Protein AF-A0A8S9RP74-F1 (afdb_monomer_lite)

pLDDT: mean 75.63, std 16.44, range [29.89, 92.12]

Foldseek 3Di:
DDDQDWDWQWDDDPVGDIDIDTLDRPPPFKDFPDWADDPQKIWTWIAGPVLRFTWIWIARSVVRDIDTQDDPDRHHPPKAKEWAFDPVPVGFIKIWIWHDDPVDIWIWIATPVVSDIDTDPDPPCPDPDDDDD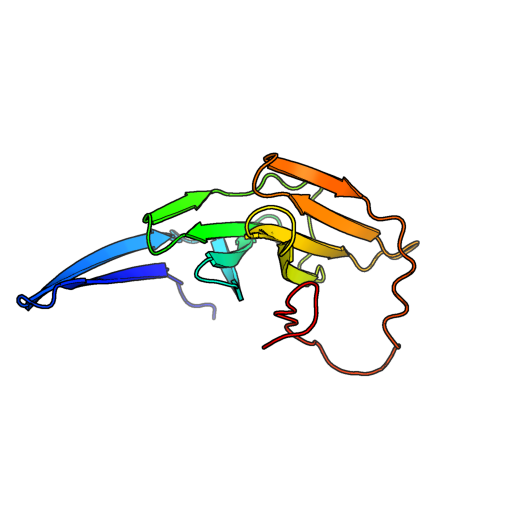NDNDHPVRDD

Radius of gyration: 16.48 Å; chains: 1; bounding box: 40×37×47 Å

Structure (mmCIF, N/CA/C/O backbone):
data_AF-A0A8S9RP74-F1
#
_entry.id   AF-A0A8S9RP74-F1
#
loop_
_atom_site.group_PDB
_atom_site.id
_atom_site.type_symbol
_atom_site.label_atom_id
_atom_site.label_alt_id
_atom_site.label_comp_id
_atom_site.label_asym_id
_atom_site.label_entity_id
_atom_site.label_seq_id
_atom_site.pdbx_PDB_ins_code
_atom_site.Cartn_x
_atom_site.Cartn_y
_atom_site.Cartn_z
_atom_site.occupancy
_atom_site.B_iso_or_equiv
_atom_site.auth_seq_id
_atom_site.auth_comp_id
_atom_site.auth_asym_id
_atom_site.auth_atom_id
_atom_site.pdbx_PDB_model_num
ATOM 1 N N . MET A 1 1 ? 9.982 23.566 5.790 1.00 33.78 1 MET A N 1
ATOM 2 C CA . MET A 1 1 ? 9.820 23.191 7.212 1.00 33.78 1 MET A CA 1
ATOM 3 C C . MET A 1 1 ? 8.719 22.142 7.237 1.00 33.78 1 MET A C 1
ATOM 5 O O . MET A 1 1 ? 7.590 22.492 6.938 1.00 33.78 1 MET A O 1
ATOM 9 N N . ILE A 1 2 ? 9.060 20.859 7.385 1.00 44.28 2 ILE A N 1
ATOM 10 C CA . ILE A 1 2 ? 8.119 19.747 7.148 1.00 44.28 2 ILE A CA 1
ATOM 11 C C . ILE A 1 2 ? 7.523 19.305 8.488 1.00 44.28 2 ILE A 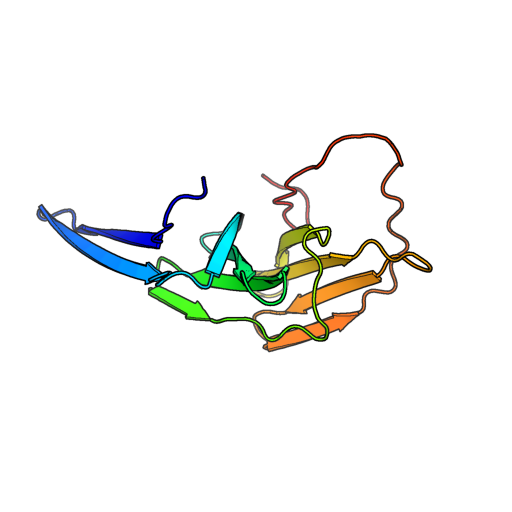C 1
ATOM 13 O O . ILE A 1 2 ? 8.255 19.099 9.459 1.00 44.28 2 ILE A O 1
ATOM 17 N N . SER A 1 3 ? 6.195 19.222 8.543 1.00 55.12 3 SER A N 1
ATOM 18 C CA . SER A 1 3 ? 5.408 18.874 9.727 1.00 55.12 3 SER A CA 1
ATOM 19 C C . SER A 1 3 ? 5.529 17.390 10.081 1.00 55.12 3 SER A C 1
ATOM 21 O O . SER A 1 3 ? 5.760 16.536 9.230 1.00 55.12 3 SER A O 1
ATOM 23 N N . LYS A 1 4 ? 5.376 17.065 11.367 1.00 62.28 4 LYS A N 1
ATOM 24 C CA . LYS A 1 4 ? 5.190 15.680 11.821 1.00 62.28 4 LYS A CA 1
ATOM 25 C C . LYS A 1 4 ? 3.785 15.227 11.414 1.00 62.28 4 LYS A C 1
ATOM 27 O O . LYS A 1 4 ? 2.829 15.934 11.724 1.00 62.28 4 LYS A O 1
ATOM 32 N N . THR A 1 5 ? 3.662 14.071 10.763 1.00 69.19 5 THR A N 1
ATOM 33 C CA . THR A 1 5 ? 2.369 13.537 10.302 1.00 69.19 5 THR A CA 1
ATOM 34 C C . THR A 1 5 ? 1.995 12.315 11.129 1.00 69.19 5 THR A C 1
ATOM 36 O O . THR A 1 5 ? 2.751 11.351 11.192 1.00 69.19 5 THR A O 1
ATOM 39 N N . LYS A 1 6 ? 0.827 12.329 11.766 1.00 76.75 6 LYS A N 1
ATOM 40 C CA . LYS A 1 6 ? 0.281 11.164 12.474 1.00 76.75 6 LYS A CA 1
ATOM 41 C C . LYS A 1 6 ? -1.015 10.743 11.800 1.00 76.75 6 LYS A C 1
ATOM 43 O O . LYS A 1 6 ? -1.831 11.602 11.470 1.00 76.75 6 LYS A O 1
ATOM 48 N N . LEU A 1 7 ? -1.192 9.439 11.591 1.00 78.12 7 LEU A N 1
ATOM 49 C CA . LEU A 1 7 ? -2.432 8.883 11.049 1.00 78.12 7 LEU A CA 1
ATOM 50 C C . LEU A 1 7 ? -3.217 8.225 12.176 1.00 78.12 7 LEU A C 1
ATOM 52 O O . LEU A 1 7 ? -2.727 7.291 12.811 1.00 78.12 7 LEU A O 1
ATOM 56 N N . PHE A 1 8 ? -4.445 8.686 12.388 1.00 83.38 8 PHE A N 1
ATOM 57 C CA . PHE A 1 8 ? -5.347 8.146 13.396 1.00 83.38 8 PHE A CA 1
ATOM 58 C C . PHE A 1 8 ? -6.592 7.546 12.748 1.00 83.38 8 PHE A C 1
ATOM 60 O O . PHE A 1 8 ? -7.098 8.040 11.743 1.00 83.38 8 PHE A O 1
ATOM 67 N N . SER A 1 9 ? -7.106 6.492 13.368 1.00 83.50 9 SER A N 1
ATOM 68 C CA . SER A 1 9 ? -8.424 5.933 13.108 1.00 83.50 9 SER A CA 1
ATOM 69 C C . SER A 1 9 ? -9.357 6.342 14.235 1.00 83.50 9 SER A C 1
ATOM 71 O O . SER A 1 9 ? -9.050 6.093 15.400 1.00 83.50 9 SER A O 1
ATOM 73 N N . LEU A 1 10 ? -10.482 6.960 13.881 1.00 85.62 10 LEU A N 1
ATOM 74 C CA . LEU A 1 10 ? -11.561 7.268 14.810 1.00 85.62 10 LEU A CA 1
ATOM 75 C C . LEU A 1 10 ? -12.720 6.312 14.541 1.00 85.62 10 LEU A C 1
ATOM 77 O O . LEU A 1 10 ? -13.173 6.188 13.401 1.00 85.62 10 LEU A O 1
ATOM 81 N N . ARG A 1 11 ? -13.199 5.642 15.588 1.00 83.19 11 ARG A N 1
ATOM 82 C CA . ARG A 1 11 ? -14.442 4.865 15.557 1.00 83.19 11 ARG A CA 1
ATOM 83 C C . ARG A 1 11 ? -15.423 5.462 16.543 1.00 83.19 11 ARG A C 1
ATOM 85 O O . ARG A 1 11 ? -15.046 5.724 17.681 1.00 83.19 11 ARG A O 1
ATOM 92 N N . PHE A 1 12 ? -16.656 5.634 16.093 1.00 82.50 12 PHE A N 1
ATOM 93 C CA . PHE A 1 12 ? -17.762 6.138 16.892 1.00 82.50 12 PHE A CA 1
ATOM 94 C C . PHE A 1 12 ? -18.719 4.987 17.168 1.00 82.50 12 PHE A C 1
ATOM 96 O O . PHE A 1 12 ? -19.168 4.329 16.226 1.00 82.50 12 PHE A O 1
ATOM 103 N N . ASP A 1 13 ? -19.020 4.753 18.438 1.00 81.19 13 ASP A N 1
ATOM 104 C CA . ASP A 1 13 ? -20.195 4.000 18.839 1.00 81.19 13 ASP A CA 1
ATOM 105 C C . ASP A 1 13 ? -21.367 4.979 19.004 1.00 81.19 13 ASP A C 1
ATOM 107 O O . ASP A 1 13 ? -21.210 6.095 19.504 1.00 81.19 13 ASP A O 1
ATOM 111 N N . VAL A 1 14 ? -22.557 4.574 18.561 1.00 77.19 14 VAL A N 1
ATOM 112 C CA . VAL A 1 14 ? -23.790 5.371 18.675 1.00 77.19 14 VAL A CA 1
ATOM 113 C C . VAL A 1 14 ? -24.172 5.572 20.149 1.00 77.19 14 VAL A C 1
ATOM 115 O O . VAL A 1 14 ? -24.996 6.426 20.459 1.00 77.19 14 VAL A O 1
ATOM 118 N N . HIS A 1 15 ? -23.575 4.809 21.070 1.00 79.94 15 HIS A N 1
ATOM 119 C CA . HIS A 1 15 ? -23.762 4.926 22.520 1.00 79.94 15 HIS A CA 1
ATOM 120 C C . HIS A 1 15 ? -22.690 5.804 23.206 1.00 79.94 15 HIS A C 1
ATOM 122 O O . HIS A 1 15 ? -22.381 5.603 24.374 1.00 79.94 15 HIS A O 1
ATOM 128 N N . GLU A 1 16 ? -22.164 6.802 22.480 1.00 64.12 16 GLU A N 1
ATOM 129 C CA . GLU A 1 16 ? -21.302 7.909 22.956 1.00 64.12 16 GLU A CA 1
ATOM 130 C C . GLU A 1 16 ? -19.847 7.572 23.325 1.00 64.12 16 GLU A C 1
ATOM 132 O O . GLU A 1 16 ? -19.103 8.449 23.768 1.00 64.12 16 GLU A O 1
ATOM 137 N N . GLU A 1 17 ? -19.371 6.359 23.051 1.00 81.00 17 GLU A N 1
ATOM 138 C CA . GLU A 1 17 ? -17.944 6.050 23.163 1.00 81.00 17 GLU A CA 1
ATOM 139 C C . GLU A 1 17 ? -17.251 6.198 21.804 1.00 81.00 17 GLU A C 1
ATOM 141 O O . GLU A 1 17 ? -17.628 5.575 20.809 1.00 81.00 17 GLU A O 1
ATOM 146 N N . PHE A 1 18 ? -16.206 7.027 21.745 1.00 79.81 18 PHE A N 1
ATOM 147 C CA . PHE A 1 18 ? -15.306 7.064 20.598 1.00 79.81 18 PHE A CA 1
ATOM 148 C C . PHE A 1 18 ? -13.955 6.464 20.972 1.00 79.81 18 PHE A C 1
ATOM 150 O O . PHE A 1 18 ? -13.408 6.717 22.045 1.00 79.81 18 PHE A O 1
ATOM 157 N N . THR A 1 19 ? -13.391 5.678 20.061 1.00 84.31 19 THR A N 1
ATOM 158 C CA . THR A 1 19 ? -12.037 5.139 20.208 1.00 84.31 19 THR A CA 1
ATOM 159 C C . THR A 1 19 ? -11.130 5.760 19.161 1.00 84.31 19 THR A C 1
ATOM 161 O O . THR A 1 19 ? -11.474 5.848 17.980 1.00 84.31 19 THR A O 1
ATOM 164 N N . VAL A 1 20 ? -9.959 6.210 19.609 1.00 86.25 20 VAL A N 1
ATOM 165 C CA . VAL A 1 20 ? -8.899 6.730 18.745 1.00 86.25 20 VAL A CA 1
ATOM 166 C C . VAL A 1 20 ? -7.759 5.727 18.758 1.00 86.25 20 VAL A C 1
ATOM 168 O O . VAL A 1 20 ? -7.214 5.412 19.814 1.00 86.25 20 VAL A O 1
ATOM 171 N N . LYS A 1 21 ? -7.390 5.224 17.582 1.00 85.12 21 LYS A N 1
ATOM 172 C CA . LYS A 1 21 ? -6.242 4.333 17.407 1.00 85.12 21 LYS A CA 1
ATOM 173 C C . LYS A 1 21 ? -5.222 5.003 16.505 1.00 85.12 21 LYS A C 1
ATOM 175 O O . LYS A 1 21 ? -5.539 5.359 15.373 1.00 85.12 21 LYS A O 1
ATOM 180 N N . GLU A 1 22 ? -3.995 5.145 16.982 1.00 85.06 22 GLU A N 1
ATOM 181 C CA . GLU A 1 22 ? -2.880 5.552 16.131 1.00 85.06 22 GLU A CA 1
ATOM 182 C C . GLU A 1 22 ? -2.519 4.405 15.176 1.00 85.06 22 GLU A C 1
ATOM 184 O O . GLU A 1 22 ? -2.309 3.266 15.594 1.00 85.06 22 GLU A O 1
ATOM 189 N N . ILE A 1 23 ? -2.533 4.698 13.876 1.00 82.31 23 ILE A N 1
ATOM 190 C CA . ILE A 1 23 ? -2.277 3.739 12.793 1.00 82.31 23 ILE A CA 1
ATOM 191 C C . ILE A 1 23 ? -0.835 3.843 12.313 1.00 82.31 23 ILE A C 1
ATOM 193 O O . ILE A 1 23 ? -0.211 2.831 11.999 1.00 82.31 23 ILE A O 1
ATOM 197 N N . LEU A 1 24 ? -0.312 5.065 12.271 1.00 76.12 24 LEU A N 1
ATOM 198 C CA . LEU A 1 24 ? 1.064 5.342 11.903 1.00 76.12 24 LEU A CA 1
ATOM 199 C C . LEU A 1 24 ? 1.616 6.413 12.837 1.00 76.12 24 LEU A C 1
ATOM 201 O O . LEU A 1 24 ? 1.224 7.579 12.734 1.00 76.12 24 LEU A O 1
ATOM 205 N N . ASP A 1 25 ? 2.546 6.008 13.700 1.00 67.12 25 ASP A N 1
ATOM 206 C CA . ASP A 1 25 ? 3.362 6.943 14.466 1.00 67.12 25 ASP A CA 1
ATOM 207 C C . ASP A 1 25 ? 4.653 7.204 13.697 1.00 67.12 25 ASP A C 1
ATOM 209 O O . ASP A 1 25 ? 5.625 6.443 13.768 1.00 67.12 25 ASP A O 1
ATOM 213 N N . SER A 1 26 ? 4.652 8.263 12.888 1.00 60.03 26 SER A N 1
ATOM 214 C CA . SER A 1 26 ? 5.877 8.695 12.235 1.00 60.03 26 SER A CA 1
ATOM 215 C C . SER A 1 26 ? 6.745 9.439 13.253 1.00 60.03 26 SER A C 1
ATOM 217 O O . SER A 1 26 ? 6.801 10.669 13.312 1.00 60.03 26 SER A O 1
ATOM 219 N N . PHE A 1 27 ? 7.507 8.691 14.053 1.00 52.22 27 PHE A N 1
ATOM 220 C CA . PHE A 1 27 ? 8.650 9.227 14.803 1.00 52.22 27 PHE A CA 1
ATOM 221 C C . PHE A 1 27 ? 9.798 9.624 13.846 1.00 52.22 27 PHE A C 1
ATOM 223 O O . PHE A 1 27 ? 10.952 9.253 14.027 1.00 52.22 27 PHE A O 1
ATOM 230 N N . ASN A 1 28 ? 9.477 10.440 12.836 1.00 57.00 28 ASN A N 1
ATOM 231 C CA . ASN A 1 28 ? 10.354 11.120 11.886 1.00 57.00 28 ASN A CA 1
ATOM 232 C C . ASN A 1 28 ? 10.870 10.343 10.665 1.00 57.00 28 ASN A C 1
ATOM 234 O O . ASN A 1 28 ? 11.699 10.917 9.966 1.00 57.00 28 ASN A O 1
ATOM 238 N N . GLN A 1 29 ? 10.418 9.125 10.356 1.00 72.75 29 GLN A N 1
ATOM 239 C CA . GLN A 1 29 ? 10.978 8.378 9.209 1.00 72.75 29 GLN A CA 1
ATOM 240 C C . GLN A 1 29 ? 10.049 8.212 8.006 1.00 72.75 29 GLN A C 1
ATOM 242 O O . GLN A 1 29 ? 10.552 8.028 6.904 1.00 72.75 29 GLN A O 1
ATOM 247 N N . VAL A 1 30 ? 8.730 8.322 8.183 1.00 78.56 30 VAL A N 1
ATOM 248 C CA . VAL A 1 30 ? 7.749 8.020 7.131 1.00 78.56 30 VAL A CA 1
ATOM 249 C C . VAL A 1 30 ? 6.764 9.176 6.977 1.00 78.56 30 VAL A C 1
ATOM 251 O O . VAL A 1 30 ? 6.192 9.639 7.960 1.00 78.56 30 VAL A O 1
ATOM 254 N N . GLU A 1 31 ? 6.566 9.650 5.754 1.00 82.19 31 GLU A N 1
ATOM 255 C CA . GLU A 1 31 ? 5.592 10.685 5.394 1.00 82.19 31 GLU A CA 1
ATOM 256 C C . GLU A 1 31 ? 4.505 10.079 4.504 1.00 82.19 31 GLU A C 1
ATOM 258 O O . GLU A 1 31 ? 4.812 9.244 3.664 1.00 82.19 31 GLU A O 1
ATOM 263 N N . ILE A 1 32 ? 3.241 10.474 4.667 1.00 84.25 32 ILE A N 1
ATOM 264 C CA . ILE A 1 32 ? 2.166 10.043 3.762 1.00 84.25 32 ILE A CA 1
ATOM 265 C C . ILE A 1 32 ? 2.149 11.001 2.572 1.00 84.25 32 ILE A C 1
ATOM 267 O O . ILE A 1 32 ? 1.882 12.185 2.760 1.00 84.25 32 ILE A O 1
ATOM 271 N N . SER A 1 33 ? 2.435 10.493 1.374 1.00 84.06 33 SER A N 1
ATOM 272 C CA . SER A 1 33 ? 2.404 11.279 0.138 1.00 84.06 33 SER A CA 1
ATOM 273 C C . SER A 1 33 ? 1.025 11.279 -0.512 1.00 84.06 33 SER A C 1
ATOM 275 O O . SER A 1 33 ? 0.620 12.286 -1.081 1.00 84.06 33 SER A O 1
ATOM 277 N N . GLU A 1 34 ? 0.299 10.162 -0.427 1.00 85.44 34 GLU A N 1
ATOM 278 C CA . GLU A 1 34 ? -0.998 9.998 -1.082 1.00 85.44 34 GLU A CA 1
ATOM 279 C C . GLU A 1 34 ? -1.895 9.027 -0.305 1.00 85.44 34 GLU A C 1
ATOM 281 O O . GLU A 1 34 ? -1.417 8.084 0.331 1.00 85.44 34 GLU A O 1
ATOM 286 N N . VAL A 1 35 ? -3.211 9.249 -0.361 1.00 87.88 35 VAL A N 1
ATOM 287 C CA . VAL A 1 35 ? -4.217 8.314 0.154 1.00 87.88 35 VAL A CA 1
ATOM 288 C C . VAL A 1 35 ? -5.265 8.069 -0.924 1.00 87.88 35 VAL A C 1
ATOM 290 O O . VAL A 1 35 ? -5.987 8.983 -1.313 1.00 87.88 35 VAL A O 1
ATOM 293 N N . LEU A 1 36 ? -5.368 6.821 -1.375 1.00 89.12 36 LEU A N 1
ATOM 294 C CA . LEU A 1 36 ? -6.346 6.371 -2.365 1.00 89.12 36 LEU A CA 1
ATOM 295 C C . LEU A 1 36 ? -7.430 5.538 -1.680 1.00 89.12 36 LEU A C 1
ATOM 297 O O . LEU A 1 36 ? -7.142 4.778 -0.756 1.00 89.12 36 LEU A O 1
ATOM 301 N N . VAL A 1 37 ? -8.678 5.663 -2.128 1.00 89.31 37 VAL A N 1
ATOM 302 C CA . VAL A 1 37 ? -9.833 4.984 -1.519 1.00 89.31 37 VAL A CA 1
ATOM 303 C C . VAL A 1 37 ? -10.563 4.159 -2.568 1.00 89.31 37 VAL A C 1
ATOM 305 O O . VAL A 1 37 ? -10.826 4.644 -3.665 1.00 89.31 37 VAL A O 1
ATOM 308 N N . CYS A 1 38 ? -10.917 2.919 -2.233 1.00 89.06 38 CYS A N 1
ATOM 309 C CA . CYS A 1 38 ? -11.745 2.071 -3.084 1.00 89.06 38 CYS A CA 1
ATOM 310 C C . CYS A 1 38 ? -12.525 1.059 -2.236 1.00 89.06 38 CYS A C 1
ATOM 312 O O . CYS A 1 38 ? -11.918 0.320 -1.471 1.00 89.06 38 CYS A O 1
ATOM 314 N N . ASP A 1 39 ? -13.857 1.036 -2.358 1.00 87.06 39 ASP A N 1
ATOM 315 C CA . ASP A 1 39 ? -14.765 0.064 -1.708 1.00 87.06 39 ASP A CA 1
ATOM 316 C C . ASP A 1 39 ? -14.481 -0.196 -0.210 1.00 87.06 39 ASP A C 1
ATOM 318 O O . ASP A 1 39 ? -14.515 -1.324 0.276 1.00 87.06 39 ASP A O 1
ATOM 322 N N . GLY A 1 40 ? -14.171 0.867 0.539 1.00 86.31 40 GLY A N 1
ATOM 323 C CA . GLY A 1 40 ? -13.880 0.789 1.975 1.00 86.31 40 GLY A CA 1
ATOM 324 C C . GLY A 1 40 ? -12.450 0.367 2.329 1.00 86.31 40 GLY A C 1
ATOM 325 O O . GLY A 1 40 ? -12.113 0.351 3.512 1.00 86.31 40 GLY A O 1
ATOM 326 N N . LEU A 1 41 ? -11.597 0.079 1.344 1.00 89.62 41 LEU A N 1
ATOM 327 C CA . LEU A 1 41 ? -10.155 -0.072 1.514 1.00 89.62 41 LEU A CA 1
ATOM 328 C C . LEU A 1 41 ? -9.447 1.261 1.233 1.00 89.62 41 LEU A C 1
ATOM 330 O O . LEU A 1 41 ? -9.744 1.953 0.258 1.00 89.62 41 LEU A O 1
ATOM 334 N N . LEU A 1 42 ? -8.490 1.605 2.087 1.00 91.75 42 LEU A N 1
ATOM 335 C CA . LEU A 1 42 ? -7.581 2.731 1.913 1.00 91.75 42 LEU A CA 1
ATOM 336 C C . LEU A 1 42 ? -6.224 2.204 1.445 1.00 91.75 42 LEU A C 1
ATOM 338 O O . LEU A 1 42 ? -5.773 1.154 1.894 1.00 91.75 42 LEU A O 1
ATOM 342 N N . LEU A 1 43 ? -5.547 2.938 0.577 1.00 92.12 43 LEU A N 1
ATOM 343 C CA . LEU A 1 43 ? -4.147 2.728 0.242 1.00 92.12 43 LEU A CA 1
ATOM 344 C C . LEU A 1 43 ? -3.387 3.995 0.607 1.00 92.12 43 LEU A C 1
ATOM 346 O O . LEU A 1 43 ? -3.549 5.024 -0.041 1.00 92.12 43 LEU A O 1
ATOM 350 N N . CYS A 1 44 ? -2.564 3.913 1.646 1.00 90.81 44 CYS A N 1
ATOM 351 C CA . CYS A 1 44 ? -1.644 4.981 2.004 1.00 90.81 44 CYS A CA 1
ATOM 352 C C . CYS A 1 44 ? -0.329 4.758 1.258 1.00 90.81 44 CYS A C 1
ATOM 354 O O . CYS A 1 44 ? 0.359 3.768 1.504 1.00 90.81 44 CYS A O 1
ATOM 356 N N . VAL A 1 45 ? 0.035 5.672 0.367 1.00 88.69 45 VAL A N 1
ATOM 357 C CA . VAL A 1 45 ? 1.379 5.726 -0.206 1.00 88.69 45 VAL A CA 1
ATOM 358 C C . VAL A 1 45 ? 2.226 6.550 0.740 1.00 88.69 45 VAL A C 1
ATOM 360 O O . VAL A 1 45 ? 1.880 7.684 1.084 1.00 88.69 45 VAL A O 1
ATOM 363 N N . THR A 1 46 ? 3.315 5.958 1.204 1.00 86.88 46 THR A N 1
ATOM 364 C CA . THR A 1 46 ? 4.225 6.639 2.115 1.00 86.88 46 THR A CA 1
ATOM 365 C C . THR A 1 46 ? 5.613 6.735 1.535 1.00 86.88 46 THR A C 1
ATOM 367 O O . THR A 1 46 ? 5.988 5.913 0.711 1.00 86.88 46 THR A O 1
ATOM 370 N N . VAL A 1 47 ? 6.377 7.723 1.975 1.00 83.81 47 VAL A N 1
ATOM 371 C CA . VAL A 1 47 ? 7.749 7.951 1.551 1.00 83.81 47 VAL A CA 1
ATOM 372 C C . VAL A 1 47 ? 8.652 7.922 2.769 1.00 83.81 47 VAL A C 1
ATOM 374 O O . VAL A 1 47 ? 8.397 8.619 3.757 1.00 83.81 47 VAL A O 1
ATOM 377 N N . THR A 1 48 ? 9.716 7.127 2.699 1.00 78.88 48 THR A N 1
ATOM 378 C CA . THR A 1 48 ? 10.749 7.126 3.735 1.00 78.88 48 THR A CA 1
ATOM 379 C C . THR A 1 48 ? 11.701 8.310 3.540 1.00 78.88 48 THR A C 1
ATOM 381 O O . THR A 1 48 ? 12.030 8.700 2.417 1.00 78.88 48 THR A O 1
ATOM 384 N N . ARG A 1 49 ? 12.113 8.957 4.638 1.00 71.31 49 ARG A N 1
ATOM 385 C CA . ARG A 1 49 ? 12.935 10.185 4.581 1.00 71.31 49 ARG A CA 1
ATOM 386 C C . ARG A 1 49 ? 14.386 9.947 4.163 1.00 71.31 49 ARG A C 1
ATOM 388 O O . ARG A 1 49 ? 15.041 10.878 3.711 1.00 71.31 49 ARG A O 1
ATOM 395 N N . ASP A 1 50 ? 14.885 8.742 4.386 1.00 71.88 50 ASP A N 1
ATOM 396 C CA . ASP A 1 50 ? 16.263 8.317 4.154 1.00 71.88 50 ASP A CA 1
ATOM 397 C C . ASP A 1 50 ? 16.482 7.811 2.726 1.00 71.88 50 ASP A C 1
ATOM 399 O O . ASP A 1 50 ? 17.437 8.218 2.068 1.00 71.88 50 ASP A O 1
ATOM 403 N N . GLU A 1 51 ? 15.582 6.964 2.234 1.00 70.44 51 GLU A N 1
ATOM 404 C CA . GLU A 1 51 ? 15.716 6.323 0.921 1.00 70.44 51 GLU A CA 1
ATOM 405 C C . GLU A 1 51 ? 14.962 7.074 -0.184 1.00 70.44 51 GLU A C 1
ATOM 407 O O . GLU A 1 51 ? 15.138 6.763 -1.359 1.00 70.44 51 GLU A O 1
ATOM 412 N N . TYR A 1 52 ? 14.105 8.041 0.180 1.00 73.88 52 TYR A N 1
ATOM 413 C CA . TYR A 1 52 ? 13.148 8.688 -0.728 1.00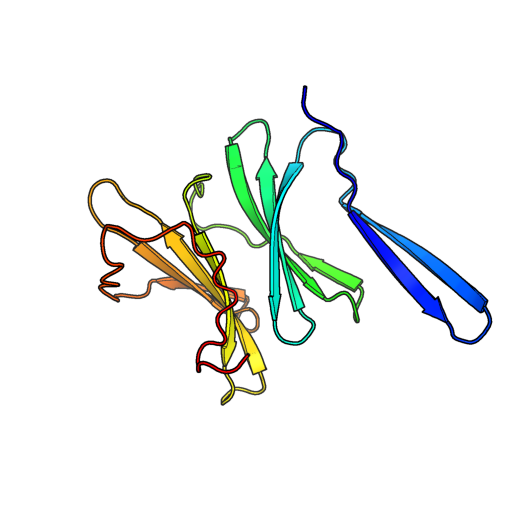 73.88 52 TYR A CA 1
ATOM 414 C C . TYR A 1 52 ? 12.282 7.677 -1.500 1.00 73.88 52 TYR A C 1
ATOM 416 O O . TYR A 1 52 ? 11.737 8.011 -2.551 1.00 73.88 52 TYR A O 1
ATOM 424 N N . SER A 1 53 ? 12.126 6.464 -0.961 1.00 81.12 53 SER A N 1
ATOM 425 C CA . SER A 1 53 ? 11.422 5.363 -1.605 1.00 81.12 53 SER A CA 1
ATOM 426 C C . SER A 1 53 ? 9.955 5.343 -1.187 1.00 81.12 53 SER A C 1
ATOM 428 O O . SER A 1 53 ? 9.615 5.568 -0.018 1.00 81.12 53 SER A O 1
ATOM 430 N N . GLN A 1 54 ? 9.070 5.093 -2.151 1.00 85.75 54 GLN A N 1
ATOM 431 C CA . GLN A 1 54 ? 7.650 4.919 -1.883 1.00 85.75 54 GLN A CA 1
ATOM 432 C C . GLN A 1 54 ? 7.359 3.506 -1.367 1.00 85.75 54 GLN A C 1
ATOM 434 O O . GLN A 1 54 ? 7.833 2.506 -1.908 1.00 85.75 54 GLN A O 1
ATOM 439 N N . ARG A 1 55 ? 6.528 3.418 -0.327 1.00 87.44 55 ARG A N 1
ATOM 440 C CA . ARG A 1 55 ? 6.027 2.169 0.250 1.00 87.44 55 ARG A CA 1
ATOM 441 C C . ARG A 1 55 ? 4.501 2.232 0.349 1.00 87.44 55 ARG A C 1
ATOM 443 O O . ARG A 1 55 ? 3.986 3.014 1.157 1.00 87.44 55 ARG A O 1
ATOM 450 N N . PRO A 1 56 ? 3.773 1.441 -0.459 1.00 90.38 56 PRO A N 1
ATOM 451 C CA . PRO A 1 56 ? 2.323 1.350 -0.373 1.00 90.38 56 PRO A CA 1
ATOM 452 C C . PRO A 1 56 ? 1.879 0.526 0.847 1.00 90.38 56 PRO A C 1
ATOM 454 O O . PRO A 1 56 ? 2.390 -0.566 1.112 1.00 90.38 56 PRO A O 1
ATOM 457 N N . MET A 1 57 ? 0.882 1.038 1.568 1.00 91.44 57 MET A N 1
ATOM 458 C CA . MET A 1 57 ? 0.261 0.406 2.732 1.00 91.44 57 MET A CA 1
ATOM 459 C C . MET A 1 57 ? -1.259 0.344 2.570 1.00 91.44 57 MET A C 1
ATOM 461 O O . MET A 1 57 ? -1.954 1.328 2.844 1.00 91.44 57 MET A O 1
ATOM 465 N N . PRO A 1 58 ? -1.811 -0.806 2.157 1.00 91.69 58 PRO A N 1
ATOM 466 C CA . PRO A 1 58 ? -3.235 -1.049 2.266 1.00 91.69 58 PRO A CA 1
ATOM 467 C C . PRO A 1 58 ? -3.671 -1.014 3.728 1.00 91.69 58 PRO A C 1
ATOM 469 O O . PRO A 1 58 ? -3.055 -1.629 4.606 1.00 91.69 58 PRO A O 1
ATOM 472 N N . TRP A 1 59 ? -4.775 -0.328 3.967 1.00 90.94 59 TRP A N 1
ATOM 473 C CA . TRP A 1 59 ? -5.416 -0.195 5.255 1.00 90.94 59 TRP A CA 1
ATOM 474 C C . TRP A 1 59 ? -6.911 -0.474 5.125 1.00 90.94 59 TRP A C 1
ATOM 476 O O . TRP A 1 59 ? -7.641 0.225 4.428 1.00 90.94 59 TRP A O 1
ATOM 486 N N . ASN A 1 60 ? -7.379 -1.497 5.836 1.00 90.19 60 ASN A N 1
ATOM 487 C CA . ASN A 1 60 ? -8.794 -1.748 6.056 1.00 90.19 60 ASN A CA 1
ATOM 488 C C . ASN A 1 60 ? -9.224 -1.081 7.381 1.00 90.19 60 ASN A C 1
ATOM 490 O O . ASN A 1 60 ? -8.951 -1.639 8.451 1.00 90.19 60 ASN A O 1
ATOM 494 N N . PRO A 1 61 ? -9.891 0.089 7.356 1.00 85.12 61 PRO A N 1
ATOM 495 C CA . PRO A 1 61 ? -10.332 0.784 8.566 1.00 85.12 61 PRO A CA 1
ATOM 496 C C . PRO A 1 61 ? -11.413 0.011 9.336 1.00 85.12 61 PRO A C 1
ATOM 498 O O . PRO A 1 61 ? -11.441 0.060 10.571 1.00 85.12 61 PRO A O 1
ATOM 501 N N . TYR A 1 62 ? -12.253 -0.761 8.638 1.00 83.69 62 TYR A N 1
ATOM 502 C CA . TYR A 1 62 ? -13.323 -1.557 9.246 1.00 83.69 62 TYR A CA 1
ATOM 503 C C . TYR A 1 62 ? -12.772 -2.702 10.104 1.00 83.69 62 TYR A C 1
ATOM 505 O O . TYR A 1 62 ? -13.193 -2.895 11.244 1.00 83.69 62 TYR A O 1
ATOM 513 N N . LEU A 1 63 ? -11.755 -3.408 9.611 1.00 85.94 63 LEU A N 1
ATOM 514 C CA . LEU A 1 63 ? -11.074 -4.465 10.370 1.00 85.94 63 LEU A CA 1
ATOM 515 C C . LEU A 1 63 ? -9.885 -3.946 11.192 1.00 85.94 63 LEU A C 1
ATOM 517 O O . LEU A 1 63 ? -9.336 -4.675 12.012 1.00 85.94 63 LEU A O 1
ATOM 521 N N . GLY A 1 64 ? -9.479 -2.689 10.994 1.00 83.88 64 GLY A N 1
ATOM 522 C CA . GLY A 1 64 ? -8.300 -2.106 11.636 1.00 83.88 64 GLY A CA 1
ATOM 523 C C . GLY A 1 64 ? -6.984 -2.765 11.204 1.00 83.88 64 GLY A C 1
ATOM 524 O O . GLY A 1 64 ? -6.016 -2.721 11.964 1.00 83.88 64 GLY A O 1
ATOM 525 N N . GLN A 1 65 ? -6.967 -3.395 10.025 1.00 87.50 65 GLN A N 1
ATOM 526 C CA . GLN A 1 65 ? -5.833 -4.144 9.485 1.00 87.50 65 GLN A CA 1
ATOM 527 C C . GLN A 1 65 ? -5.004 -3.260 8.559 1.00 87.50 65 GLN A C 1
ATOM 529 O O . GLN A 1 65 ? -5.527 -2.735 7.578 1.00 87.50 65 GLN A O 1
ATOM 534 N N . THR A 1 66 ? -3.713 -3.141 8.837 1.00 89.12 66 THR A N 1
ATOM 535 C CA . THR A 1 66 ? -2.730 -2.490 7.966 1.00 89.12 66 THR A CA 1
ATOM 536 C C . THR A 1 66 ? -1.614 -3.462 7.635 1.00 89.12 66 THR A C 1
ATOM 538 O O . THR A 1 66 ? -1.233 -4.285 8.469 1.00 89.12 66 THR A O 1
ATOM 541 N N . ARG A 1 67 ? -1.073 -3.376 6.418 1.00 88.38 67 ARG A N 1
ATOM 542 C CA . ARG A 1 67 ? 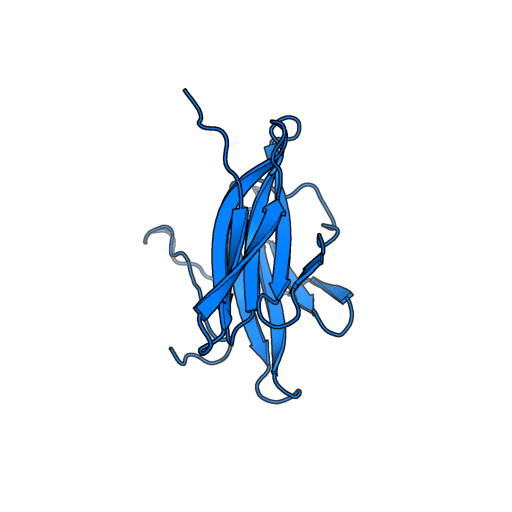0.161 -4.084 6.062 1.00 88.38 67 ARG A CA 1
ATOM 543 C C . ARG A 1 67 ? 0.984 -3.271 5.082 1.00 88.38 67 ARG A C 1
ATOM 545 O O . ARG A 1 67 ? 0.424 -2.670 4.176 1.00 88.38 67 ARG A O 1
ATOM 552 N N . TRP A 1 68 ? 2.299 -3.292 5.233 1.00 87.81 68 TRP A N 1
ATOM 553 C CA . TRP A 1 68 ? 3.203 -2.789 4.205 1.00 87.81 68 TRP A CA 1
ATOM 554 C C . TRP A 1 68 ? 3.315 -3.823 3.095 1.00 87.81 68 TRP A C 1
ATOM 556 O O . TRP A 1 68 ? 3.520 -5.004 3.377 1.00 87.81 68 TRP A O 1
ATOM 566 N N . ILE A 1 69 ? 3.179 -3.393 1.844 1.00 87.88 69 ILE A N 1
ATOM 567 C CA . ILE A 1 69 ? 3.468 -4.267 0.711 1.00 87.88 69 ILE A CA 1
ATOM 568 C C . ILE A 1 69 ? 4.966 -4.212 0.449 1.00 87.88 69 ILE A C 1
ATOM 570 O O . ILE A 1 69 ? 5.544 -3.133 0.313 1.00 87.88 69 ILE A O 1
ATOM 574 N N . GLN A 1 70 ? 5.589 -5.382 0.344 1.00 80.69 70 GLN A N 1
ATOM 575 C CA . GLN A 1 70 ? 6.960 -5.460 -0.126 1.00 80.69 70 GLN A CA 1
ATOM 576 C C . GLN A 1 70 ? 7.001 -5.111 -1.615 1.00 80.69 70 GLN A C 1
ATOM 578 O O . GLN A 1 70 ? 6.355 -5.748 -2.450 1.00 80.69 70 GLN A O 1
ATOM 583 N N . THR A 1 71 ? 7.756 -4.071 -1.930 1.00 76.88 71 THR A N 1
ATOM 584 C CA . THR A 1 71 ? 7.995 -3.604 -3.289 1.00 76.88 71 THR A CA 1
ATOM 585 C C . THR A 1 71 ? 9.053 -4.489 -3.952 1.00 76.88 71 THR A C 1
ATOM 587 O O . THR A 1 71 ? 9.948 -5.013 -3.284 1.00 76.88 71 THR A O 1
ATOM 590 N N . ARG A 1 72 ? 8.959 -4.710 -5.270 1.00 75.19 72 ARG A N 1
ATOM 591 C CA . ARG A 1 72 ? 9.961 -5.516 -6.002 1.00 75.19 72 ARG A CA 1
ATOM 592 C C . ARG A 1 72 ? 11.269 -4.770 -6.242 1.00 75.19 72 ARG A C 1
ATOM 594 O O . ARG A 1 72 ? 12.314 -5.392 -6.414 1.00 75.19 72 ARG A O 1
ATOM 601 N N . ARG A 1 73 ? 11.198 -3.443 -6.249 1.00 74.62 73 ARG A N 1
ATOM 602 C CA . ARG A 1 73 ? 12.326 -2.522 -6.364 1.00 74.62 73 ARG A CA 1
ATOM 603 C C . ARG A 1 73 ? 12.122 -1.332 -5.430 1.00 74.62 73 ARG A C 1
ATOM 605 O O . ARG A 1 73 ? 11.078 -1.212 -4.788 1.00 74.62 73 ARG A O 1
ATOM 612 N N . SER A 1 74 ? 13.113 -0.449 -5.376 1.00 72.88 74 SER A N 1
ATOM 613 C CA . SER A 1 74 ? 12.908 0.887 -4.822 1.00 72.88 74 SER A CA 1
ATOM 614 C C . SER A 1 74 ? 12.005 1.663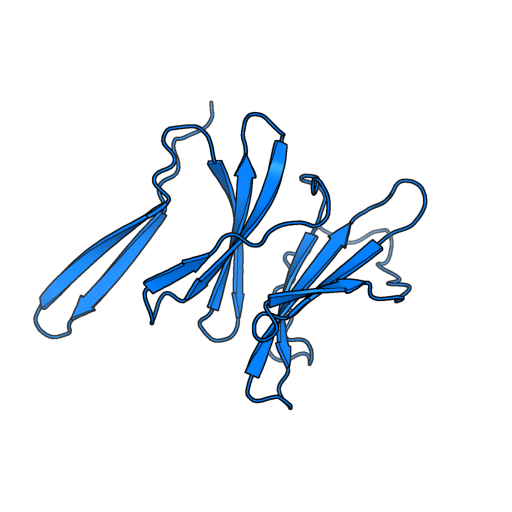 -5.778 1.00 72.88 74 SER A C 1
ATOM 616 O O . SER A 1 74 ? 12.411 1.912 -6.912 1.00 72.88 74 SER A O 1
ATOM 618 N N . TYR A 1 75 ? 10.785 1.972 -5.345 1.00 73.75 75 TYR A N 1
ATOM 619 C CA . TYR A 1 75 ? 9.853 2.805 -6.103 1.00 73.75 75 TYR A CA 1
ATOM 620 C C . TYR A 1 75 ? 10.160 4.282 -5.851 1.00 73.75 75 TYR A C 1
ATOM 622 O O . TYR A 1 75 ? 10.406 4.675 -4.705 1.00 73.75 75 TYR A O 1
ATOM 630 N N . ASP A 1 76 ? 10.215 5.066 -6.925 1.00 73.50 76 ASP A N 1
ATOM 631 C CA . ASP A 1 76 ? 10.535 6.497 -6.892 1.00 73.50 76 ASP A CA 1
ATOM 632 C C . ASP A 1 76 ? 9.292 7.295 -6.474 1.00 73.50 76 ASP A C 1
ATOM 634 O O . ASP A 1 76 ? 8.164 6.838 -6.610 1.00 73.50 76 ASP A O 1
ATOM 638 N N . ARG A 1 77 ? 9.470 8.523 -5.991 1.00 72.31 77 ARG A N 1
ATOM 639 C CA . ARG A 1 77 ? 8.372 9.469 -5.754 1.00 72.31 77 ARG A CA 1
ATOM 640 C C . ARG A 1 77 ? 7.546 9.776 -7.004 1.00 72.31 77 ARG A C 1
ATOM 642 O O . ARG A 1 77 ? 6.420 10.242 -6.848 1.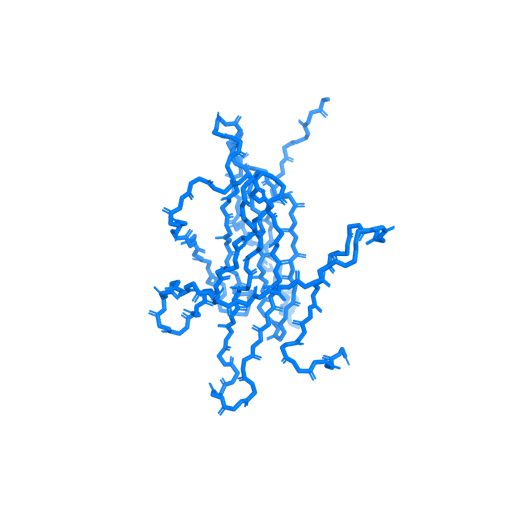00 72.31 77 ARG A O 1
ATOM 649 N N . SER A 1 78 ? 8.105 9.589 -8.199 1.00 74.88 78 SER A N 1
ATOM 650 C CA . SER A 1 78 ? 7.386 9.749 -9.467 1.00 74.88 78 SER A CA 1
ATOM 651 C C . SER A 1 78 ? 6.477 8.569 -9.815 1.00 74.88 78 SER A C 1
ATOM 653 O O . SER A 1 78 ? 5.687 8.698 -10.752 1.00 74.88 78 SER A O 1
ATOM 655 N N . ASP A 1 79 ? 6.564 7.448 -9.093 1.00 81.69 79 ASP A N 1
ATOM 656 C CA . ASP A 1 79 ? 5.695 6.303 -9.337 1.00 81.69 79 ASP A CA 1
ATOM 657 C C . ASP A 1 79 ? 4.259 6.635 -8.904 1.00 81.69 79 ASP A C 1
ATOM 659 O O . ASP A 1 79 ? 4.007 7.265 -7.870 1.00 81.69 79 ASP A O 1
ATOM 663 N N . VAL A 1 80 ? 3.304 6.228 -9.740 1.00 85.31 80 VAL A N 1
ATOM 664 C CA . VAL A 1 80 ? 1.880 6.535 -9.572 1.00 85.31 80 VAL A CA 1
ATOM 665 C C . VAL A 1 80 ? 1.136 5.265 -9.209 1.00 85.31 80 VAL A C 1
ATOM 667 O O . VAL A 1 80 ? 1.329 4.218 -9.832 1.00 85.31 80 VAL A O 1
ATOM 670 N N . TYR A 1 81 ? 0.246 5.360 -8.225 1.00 87.75 81 TYR A N 1
ATOM 671 C CA . TYR A 1 81 ? -0.604 4.251 -7.816 1.00 87.75 81 TYR A CA 1
ATOM 672 C C . TYR A 1 81 ? -2.054 4.477 -8.221 1.00 87.75 81 TYR A C 1
ATOM 674 O O . TYR A 1 81 ? -2.557 5.596 -8.248 1.00 87.75 81 TYR A O 1
ATOM 682 N N . ALA A 1 82 ? -2.754 3.376 -8.469 1.00 89.56 82 ALA A N 1
ATOM 683 C CA . ALA A 1 82 ? -4.205 3.349 -8.527 1.00 89.56 82 ALA A CA 1
ATOM 684 C C . ALA A 1 82 ? -4.725 2.161 -7.713 1.00 89.56 82 ALA A C 1
ATOM 686 O O . ALA A 1 82 ? -4.162 1.063 -7.747 1.00 89.56 82 ALA A O 1
ATOM 687 N N . LEU A 1 83 ? -5.818 2.374 -6.984 1.00 91.25 83 LEU A N 1
ATOM 688 C CA . LEU A 1 83 ? -6.484 1.340 -6.197 1.00 91.25 83 LEU A CA 1
ATOM 689 C C . LEU A 1 83 ? -7.819 0.975 -6.848 1.00 91.25 83 LEU A C 1
ATOM 691 O O . LEU A 1 83 ? -8.664 1.839 -7.073 1.00 91.25 83 LEU A O 1
ATOM 695 N N . GLY A 1 84 ? -8.022 -0.316 -7.098 1.00 90.75 84 GLY A N 1
ATOM 696 C CA . GLY A 1 84 ? -9.251 -0.844 -7.679 1.00 90.75 84 GLY A CA 1
ATOM 697 C C . GLY A 1 84 ? -9.582 -2.238 -7.159 1.00 90.75 84 GLY A C 1
ATOM 698 O O . GLY A 1 84 ? -8.900 -2.782 -6.293 1.00 90.75 84 GLY A O 1
ATOM 699 N N . TYR A 1 85 ? -10.625 -2.851 -7.712 1.00 88.00 85 TYR A N 1
ATOM 700 C CA . TYR A 1 85 ? -10.968 -4.243 -7.438 1.00 88.00 85 TYR A CA 1
ATOM 701 C C . TYR A 1 85 ? -11.534 -4.938 -8.674 1.00 88.00 85 TYR A C 1
ATOM 703 O O . TYR A 1 85 ? -12.072 -4.307 -9.585 1.00 88.00 85 TYR A O 1
ATOM 711 N N . ASP A 1 86 ? -11.429 -6.263 -8.691 1.00 85.62 86 ASP A N 1
ATOM 712 C CA . ASP A 1 86 ? -12.050 -7.109 -9.701 1.00 85.62 86 ASP A CA 1
ATOM 713 C C . ASP A 1 86 ? -13.481 -7.477 -9.278 1.00 85.62 86 ASP A C 1
ATOM 715 O O . ASP A 1 86 ? -13.704 -8.175 -8.281 1.00 85.62 86 ASP A O 1
ATOM 719 N N . LYS A 1 87 ? -14.465 -7.010 -10.057 1.00 80.06 87 LYS A N 1
ATOM 720 C CA . LYS A 1 87 ? -15.894 -7.280 -9.830 1.00 80.06 87 LYS A CA 1
ATOM 721 C C . LYS A 1 87 ? -16.238 -8.770 -9.945 1.00 80.06 87 LYS A C 1
ATOM 723 O O . LYS A 1 87 ? -17.162 -9.224 -9.278 1.00 80.06 87 LYS A O 1
ATOM 728 N N . ARG A 1 88 ? -15.515 -9.536 -10.771 1.00 81.38 88 ARG A N 1
ATOM 729 C CA . ARG A 1 88 ? -15.803 -10.954 -11.051 1.00 81.38 88 ARG A CA 1
ATOM 730 C C . ARG A 1 88 ? -15.300 -11.878 -9.949 1.00 81.38 88 ARG A C 1
ATOM 732 O O . ARG A 1 88 ? -15.893 -12.924 -9.715 1.00 81.38 88 ARG A O 1
ATOM 739 N N . THR A 1 89 ? -14.230 -11.502 -9.251 1.00 74.81 89 THR A N 1
ATOM 740 C CA . THR A 1 89 ? -13.568 -12.365 -8.258 1.00 74.81 89 THR A CA 1
ATOM 741 C C . THR A 1 89 ? -13.881 -11.959 -6.818 1.00 74.81 89 THR A C 1
ATOM 743 O O . THR A 1 89 ? -12.971 -11.838 -5.997 1.00 74.81 89 THR A O 1
ATOM 746 N N . ASN A 1 90 ? -15.161 -11.737 -6.504 1.00 77.50 90 ASN A N 1
ATOM 747 C CA . ASN A 1 90 ? -15.627 -11.341 -5.168 1.00 77.50 90 ASN A CA 1
ATOM 748 C C . ASN A 1 90 ? -14.932 -10.074 -4.625 1.00 77.50 90 ASN A C 1
ATOM 750 O O . ASN A 1 90 ? -14.461 -10.056 -3.490 1.00 77.50 90 ASN A O 1
ATOM 754 N N . ARG A 1 91 ? -14.824 -9.033 -5.464 1.00 80.75 91 ARG A N 1
ATOM 755 C CA . ARG A 1 91 ? -14.195 -7.743 -5.126 1.00 80.75 91 ARG A CA 1
ATOM 756 C C . ARG A 1 91 ? -12.760 -7.875 -4.616 1.00 80.75 91 ARG A C 1
ATOM 758 O O . ARG A 1 91 ? -12.355 -7.260 -3.631 1.00 80.75 91 ARG A O 1
ATOM 765 N N . ASN A 1 92 ? -11.972 -8.692 -5.309 1.00 88.62 92 ASN A N 1
ATOM 766 C CA . ASN A 1 92 ? -10.552 -8.801 -5.009 1.00 88.62 92 ASN A CA 1
ATOM 767 C C . ASN A 1 92 ? -9.862 -7.471 -5.323 1.00 88.62 92 ASN A C 1
ATOM 769 O O . ASN A 1 92 ? -9.805 -7.072 -6.489 1.00 88.62 92 ASN A O 1
ATOM 773 N N . HIS A 1 93 ? -9.359 -6.804 -4.291 1.00 91.00 93 HIS A N 1
ATOM 774 C CA . HIS A 1 93 ? -8.669 -5.535 -4.435 1.00 91.00 93 HIS A CA 1
ATOM 775 C C . HIS A 1 93 ? -7.331 -5.732 -5.145 1.00 91.00 93 HIS A C 1
ATOM 777 O O . HIS A 1 93 ? -6.629 -6.730 -4.957 1.00 91.00 93 HIS A O 1
ATOM 783 N N . LYS A 1 94 ? -6.985 -4.766 -5.986 1.00 91.94 94 LYS A N 1
ATOM 784 C CA . LYS A 1 94 ? -5.752 -4.738 -6.755 1.00 91.94 94 LYS A CA 1
ATOM 785 C C . LYS A 1 94 ? -5.178 -3.336 -6.727 1.00 91.94 94 LYS A C 1
ATOM 787 O O . LYS A 1 94 ? -5.917 -2.353 -6.744 1.00 91.94 94 LYS A O 1
ATOM 792 N N . ILE A 1 95 ? -3.859 -3.265 -6.703 1.00 91.81 95 ILE A N 1
ATOM 793 C CA . ILE A 1 95 ? -3.128 -2.004 -6.718 1.00 91.81 95 ILE A CA 1
ATOM 794 C C . ILE A 1 95 ? -2.322 -1.996 -7.994 1.00 91.81 95 ILE A C 1
ATOM 796 O O . ILE A 1 95 ? -1.475 -2.863 -8.187 1.00 91.81 95 ILE A O 1
ATOM 800 N N . LEU A 1 96 ? -2.635 -1.065 -8.880 1.00 90.25 96 LEU A N 1
ATOM 801 C CA . LEU A 1 96 ? -1.814 -0.789 -10.041 1.00 90.25 96 LEU A CA 1
ATOM 802 C C . LEU A 1 96 ? -0.726 0.188 -9.614 1.00 90.25 96 LEU A C 1
ATOM 804 O O . LEU A 1 96 ? -0.995 1.139 -8.884 1.00 90.25 96 LEU A O 1
ATOM 808 N N . MET A 1 97 ? 0.480 -0.057 -10.088 1.00 88.38 97 MET A N 1
ATOM 809 C CA . MET A 1 97 ? 1.594 0.856 -9.981 1.00 88.38 97 MET A CA 1
ATOM 810 C C . MET A 1 97 ? 2.166 1.079 -11.373 1.00 88.38 97 MET A C 1
ATOM 812 O O . MET A 1 97 ? 2.394 0.129 -12.128 1.00 88.38 97 MET A O 1
ATOM 816 N N . TYR A 1 98 ? 2.390 2.344 -11.682 1.00 84.12 98 TYR A N 1
ATOM 817 C CA . TYR A 1 98 ? 2.995 2.805 -12.911 1.00 84.12 98 TYR A CA 1
ATOM 818 C C . TYR A 1 98 ? 4.313 3.496 -12.595 1.00 84.12 98 TYR A C 1
ATOM 820 O O . TYR A 1 98 ? 4.344 4.416 -11.778 1.00 84.12 98 TYR A O 1
ATOM 828 N N . CYS A 1 99 ? 5.382 3.059 -13.249 1.00 78.69 99 CYS A N 1
ATOM 829 C CA . CYS A 1 99 ? 6.702 3.648 -13.099 1.00 78.69 99 CYS A CA 1
ATOM 830 C C . CYS A 1 99 ? 7.146 4.274 -14.415 1.00 78.69 99 CYS A C 1
ATOM 832 O O . CYS A 1 99 ? 7.210 3.589 -15.440 1.00 78.69 99 CYS A O 1
ATOM 834 N N . TYR A 1 100 ? 7.475 5.565 -14.352 1.00 72.12 100 TYR A N 1
ATOM 835 C CA . TYR A 1 100 ? 8.067 6.302 -15.462 1.00 72.12 100 TYR A CA 1
ATOM 836 C C . TYR A 1 100 ? 9.537 5.908 -15.590 1.00 72.12 100 TYR A C 1
ATOM 838 O O . TYR A 1 100 ? 10.394 6.363 -14.827 1.00 72.12 100 TYR A O 1
ATOM 846 N N . GLY A 1 101 ? 9.835 5.034 -16.545 1.00 65.00 101 GLY A N 1
ATOM 847 C CA . GLY A 1 101 ? 11.198 4.587 -16.795 1.00 65.00 101 GLY A CA 1
ATOM 848 C C . GLY A 1 101 ? 11.896 5.458 -17.835 1.00 65.00 101 GLY A C 1
ATOM 849 O O . GLY A 1 101 ? 11.318 5.841 -18.844 1.00 65.00 101 GLY A O 1
ATOM 850 N N . TYR A 1 102 ? 13.197 5.706 -17.656 1.00 55.91 102 TYR A N 1
ATOM 851 C CA . TYR A 1 102 ? 14.016 6.387 -18.673 1.00 55.91 102 TYR A CA 1
ATOM 852 C C . TYR A 1 102 ? 14.129 5.612 -20.000 1.00 55.91 102 TYR A C 1
ATOM 854 O O . TYR A 1 102 ? 14.508 6.196 -21.013 1.00 55.91 102 TYR A O 1
ATOM 862 N N . LYS A 1 103 ? 13.882 4.294 -19.989 1.00 64.25 103 LYS A N 1
ATOM 863 C CA . LYS A 1 103 ? 13.982 3.421 -21.171 1.00 64.25 103 LYS A CA 1
ATOM 864 C C . LYS A 1 103 ? 12.628 2.876 -21.599 1.00 64.25 103 LYS A C 1
ATOM 866 O O . LYS A 1 103 ? 12.292 2.983 -22.771 1.00 64.25 103 LYS A O 1
ATOM 871 N N . GLU A 1 104 ? 11.882 2.302 -20.662 1.00 68.38 104 GLU A N 1
ATOM 872 C CA . GLU A 1 104 ? 10.544 1.765 -20.891 1.00 68.38 104 GLU A CA 1
ATOM 873 C C . GLU A 1 104 ? 9.693 2.007 -19.649 1.00 68.38 104 GLU A C 1
ATOM 875 O O . GLU A 1 104 ? 10.179 1.875 -18.524 1.00 68.38 104 GLU A O 1
ATOM 880 N N . ASP A 1 105 ? 8.436 2.372 -19.874 1.00 75.00 105 ASP A N 1
ATOM 881 C CA . ASP A 1 105 ? 7.444 2.480 -18.818 1.00 75.00 105 ASP A CA 1
ATOM 882 C C . ASP A 1 105 ? 7.022 1.085 -18.367 1.00 75.00 105 ASP A C 1
ATOM 884 O O . ASP A 1 105 ? 6.717 0.210 -19.182 1.00 75.00 105 ASP A O 1
ATOM 888 N N . GLU A 1 106 ? 6.983 0.879 -17.055 1.00 79.50 106 GLU A N 1
ATOM 889 C CA . GLU A 1 106 ? 6.644 -0.414 -16.476 1.00 79.50 106 GLU A CA 1
ATOM 890 C C . GLU A 1 106 ? 5.369 -0.323 -15.649 1.00 79.50 106 GLU A C 1
ATOM 892 O O . GLU A 1 106 ? 5.196 0.558 -14.803 1.00 79.50 106 GLU A O 1
ATOM 897 N N . CYS A 1 107 ? 4.489 -1.295 -15.871 1.00 84.81 107 CYS A N 1
ATOM 898 C CA . CYS A 1 107 ? 3.247 -1.444 -15.135 1.00 84.81 107 CYS A CA 1
ATOM 899 C C . CYS A 1 107 ? 3.302 -2.717 -14.301 1.00 84.81 107 CYS A C 1
ATOM 901 O O . CYS A 1 107 ? 3.475 -3.817 -14.831 1.00 84.81 107 CYS A O 1
ATOM 903 N N . GLU A 1 108 ? 3.072 -2.595 -13.001 1.00 88.44 108 GLU A N 1
ATOM 904 C CA . GLU A 1 108 ? 2.892 -3.745 -12.125 1.00 88.44 108 GLU A CA 1
ATOM 905 C C . GLU A 1 108 ? 1.529 -3.679 -11.454 1.00 88.44 108 GLU A C 1
ATOM 907 O O . GLU A 1 108 ? 1.020 -2.612 -11.125 1.00 88.44 108 GLU A O 1
ATOM 912 N N . ILE A 1 109 ? 0.922 -4.839 -11.234 1.00 91.06 109 ILE A N 1
ATOM 913 C CA . ILE A 1 109 ? -0.310 -4.938 -10.465 1.00 91.06 109 ILE A CA 1
ATOM 914 C C . ILE A 1 109 ? -0.113 -5.913 -9.316 1.00 91.06 109 ILE A C 1
ATOM 916 O O . ILE A 1 109 ? 0.294 -7.062 -9.501 1.00 91.06 109 ILE A O 1
ATOM 920 N N . TYR A 1 110 ? -0.411 -5.439 -8.120 1.00 91.69 110 TYR A N 1
ATOM 921 C CA . TYR A 1 110 ? -0.438 -6.234 -6.914 1.00 91.69 110 TYR A CA 1
ATOM 922 C C . TYR A 1 110 ? -1.842 -6.775 -6.691 1.00 91.69 110 TYR A C 1
ATOM 924 O O . TYR A 1 110 ? -2.827 -6.034 -6.731 1.00 91.69 110 TYR A O 1
ATOM 932 N N . ASP A 1 111 ? -1.932 -8.076 -6.457 1.00 91.62 111 ASP A N 1
ATOM 933 C CA . ASP A 1 111 ? -3.166 -8.757 -6.102 1.00 91.62 111 ASP A CA 1
ATOM 934 C C . ASP A 1 111 ? -3.222 -8.946 -4.583 1.00 91.62 111 ASP A C 1
ATOM 936 O O . ASP A 1 111 ? -2.390 -9.645 -3.999 1.00 91.62 111 ASP A O 1
ATOM 940 N N . VAL A 1 112 ? -4.197 -8.303 -3.931 1.00 89.44 112 VAL A N 1
ATOM 941 C CA . VAL A 1 112 ? -4.294 -8.298 -2.465 1.00 89.44 112 VAL A CA 1
ATOM 942 C C . VAL A 1 112 ? -4.566 -9.700 -1.924 1.00 89.44 112 VAL A C 1
ATOM 944 O O . VAL A 1 112 ? -4.015 -10.064 -0.881 1.00 89.44 112 VAL A O 1
ATOM 947 N N . LYS A 1 113 ? -5.376 -10.499 -2.629 1.00 89.00 113 LYS A N 1
ATOM 948 C CA . LYS A 1 113 ? -5.761 -11.848 -2.202 1.00 89.00 113 LYS A CA 1
ATOM 949 C C . LYS A 1 113 ? -4.624 -12.852 -2.337 1.00 89.00 113 LYS A C 1
ATOM 951 O O . LYS A 1 113 ? -4.481 -13.688 -1.449 1.00 89.00 113 LYS A O 1
ATOM 956 N N . SER A 1 114 ? -3.853 -12.807 -3.425 1.00 90.31 114 SER A N 1
ATOM 957 C CA . SER A 1 114 ? -2.700 -13.705 -3.595 1.00 90.31 114 SER A CA 1
ATOM 958 C C . SER A 1 114 ? -1.402 -13.167 -2.996 1.00 90.31 114 SER A C 1
ATOM 960 O O . SER A 1 114 ? -0.406 -13.882 -3.014 1.00 90.31 114 SER A O 1
ATOM 962 N N . ASP A 1 115 ? -1.415 -11.942 -2.462 1.00 90.56 115 ASP A N 1
ATOM 963 C CA . ASP A 1 115 ? -0.256 -11.280 -1.854 1.00 90.56 115 ASP A CA 1
ATOM 964 C C . ASP A 1 115 ? 0.961 -11.251 -2.791 1.00 90.56 115 ASP A C 1
ATOM 966 O O . ASP A 1 115 ? 2.091 -11.562 -2.423 1.00 90.56 115 ASP A O 1
ATOM 970 N N . SER A 1 116 ? 0.712 -10.932 -4.063 1.00 91.25 116 SER A N 1
ATOM 971 C CA . SER A 1 116 ? 1.731 -11.057 -5.100 1.00 91.25 116 SER A CA 1
ATOM 972 C C . SER A 1 116 ? 1.623 -9.970 -6.155 1.00 91.25 116 SER A C 1
ATOM 974 O O . SER A 1 116 ? 0.539 -9.675 -6.662 1.00 91.25 116 SER A O 1
ATOM 976 N N . TRP A 1 117 ? 2.777 -9.458 -6.561 1.00 91.69 117 TRP A N 1
ATOM 977 C CA . TRP A 1 117 ? 2.927 -8.628 -7.748 1.00 91.69 117 TRP A CA 1
ATOM 978 C C . TRP A 1 117 ? 2.941 -9.473 -9.023 1.00 91.69 117 TRP A C 1
ATOM 980 O O . TRP A 1 117 ? 3.470 -10.588 -9.043 1.00 91.69 117 TRP A O 1
ATOM 990 N N . ARG A 1 118 ? 2.427 -8.908 -10.114 1.00 90.69 118 ARG A N 1
ATOM 991 C CA . ARG A 1 118 ? 2.649 -9.388 -11.482 1.00 90.69 118 ARG A CA 1
ATOM 992 C C . ARG A 1 118 ? 2.903 -8.198 -12.403 1.00 90.69 118 ARG A C 1
ATOM 994 O O . ARG A 1 118 ? 2.263 -7.159 -12.258 1.00 90.69 118 ARG A O 1
ATOM 1001 N N . THR A 1 119 ? 3.810 -8.369 -13.352 1.00 88.06 119 THR A N 1
ATOM 1002 C CA . THR A 1 119 ? 4.098 -7.362 -14.376 1.00 88.06 119 THR A CA 1
ATOM 1003 C C . THR A 1 119 ? 3.011 -7.419 -15.444 1.00 88.06 119 THR A C 1
ATOM 1005 O O . THR A 1 119 ? 2.542 -8.502 -15.804 1.00 88.06 119 THR A O 1
ATOM 1008 N N . LEU A 1 120 ? 2.570 -6.257 -15.910 1.00 84.31 120 LEU A N 1
ATOM 1009 C CA . LEU A 1 120 ? 1.606 -6.117 -16.989 1.00 84.31 120 LEU A CA 1
ATOM 1010 C C . LEU A 1 120 ? 2.345 -5.684 -18.252 1.00 84.31 120 LEU A C 1
ATOM 1012 O O . LEU A 1 120 ? 2.930 -4.608 -18.284 1.00 84.31 120 LEU A O 1
ATOM 1016 N N . ASP A 1 121 ? 2.277 -6.508 -19.295 1.00 77.62 121 ASP A N 1
ATOM 1017 C CA . ASP A 1 121 ? 2.749 -6.146 -20.634 1.00 77.62 121 ASP A CA 1
ATOM 1018 C C . ASP A 1 121 ? 1.670 -5.310 -21.335 1.00 77.62 121 ASP A C 1
ATOM 1020 O O . ASP A 1 121 ? 0.891 -5.792 -22.160 1.00 77.62 121 ASP A O 1
ATOM 1024 N N . VAL A 1 122 ? 1.520 -4.066 -20.881 1.00 67.00 122 VAL A N 1
ATOM 1025 C CA . VAL A 1 122 ? 0.543 -3.121 -21.422 1.00 67.00 122 VAL A CA 1
ATOM 1026 C C . VAL A 1 122 ? 1.285 -1.866 -21.838 1.00 67.00 122 VAL A C 1
ATOM 1028 O O . VAL A 1 122 ? 1.846 -1.160 -21.006 1.00 67.00 122 VAL A O 1
ATOM 1031 N N . LYS A 1 123 ? 1.223 -1.547 -23.132 1.00 61.97 123 LYS A N 1
ATOM 1032 C CA . LYS A 1 123 ? 1.595 -0.224 -23.633 1.00 61.97 123 LYS A CA 1
ATOM 1033 C C . LYS A 1 123 ? 0.508 0.763 -23.236 1.00 61.97 123 LYS A C 1
ATOM 1035 O O . LYS A 1 123 ? -0.467 0.948 -23.965 1.00 61.97 123 LYS A O 1
ATOM 1040 N N . LEU A 1 124 ? 0.639 1.355 -22.055 1.00 58.34 124 LEU A N 1
ATOM 1041 C CA . LEU A 1 124 ? -0.234 2.450 -21.666 1.00 58.34 124 LEU A CA 1
ATOM 1042 C C . LEU A 1 124 ? 0.194 3.699 -22.440 1.00 58.34 124 LEU A C 1
ATOM 1044 O O . LEU A 1 124 ? 1.218 4.309 -22.159 1.00 58.34 124 LEU A O 1
ATOM 1048 N N . HIS A 1 125 ? -0.598 4.073 -23.443 1.00 52.53 125 HIS A N 1
ATOM 1049 C CA . HIS A 1 125 ? -0.495 5.384 -24.071 1.00 52.53 125 HIS A CA 1
ATOM 1050 C C . HIS A 1 125 ? -1.100 6.428 -23.125 1.00 52.53 125 HIS A C 1
ATOM 1052 O O . HIS A 1 125 ? -2.234 6.862 -23.317 1.00 52.53 125 HIS A O 1
ATOM 1058 N N . TRP A 1 126 ? -0.367 6.822 -22.086 1.00 55.62 126 TRP A N 1
ATOM 1059 C CA . TRP A 1 126 ? -0.696 8.045 -21.362 1.00 55.62 126 TRP A CA 1
ATOM 1060 C C . TRP A 1 126 ? -0.297 9.210 -22.269 1.00 55.62 126 TRP A C 1
ATOM 1062 O O . TRP A 1 126 ? 0.876 9.374 -22.606 1.00 55.62 126 TRP A O 1
ATOM 1072 N N . GLY A 1 127 ? -1.288 9.947 -22.772 1.00 44.81 127 GLY A N 1
ATOM 1073 C CA . GLY A 1 127 ? -1.050 11.112 -23.617 1.00 44.81 127 GLY A CA 1
ATOM 1074 C C . GLY A 1 127 ? -0.104 12.073 -22.904 1.00 44.81 127 GLY A C 1
ATOM 1075 O O . GLY A 1 127 ? -0.376 12.503 -21.787 1.00 44.81 127 GLY A O 1
ATOM 1076 N N . TRP A 1 128 ? 1.025 12.380 -23.536 1.00 36.62 128 TRP A N 1
ATOM 1077 C CA . TRP A 1 128 ? 1.951 13.401 -23.068 1.00 36.62 128 TRP A CA 1
ATOM 1078 C C . TRP A 1 128 ? 1.213 14.743 -23.074 1.00 36.62 128 TRP A C 1
ATOM 1080 O O . TRP A 1 128 ? 1.091 15.351 -24.136 1.00 36.62 128 TRP A O 1
ATOM 1090 N N . GLY A 1 129 ? 0.692 15.199 -21.931 1.00 41.50 129 GLY A N 1
ATOM 1091 C CA . GLY A 1 129 ? 0.187 16.570 -21.852 1.00 41.50 129 GLY A CA 1
ATOM 1092 C C . GLY A 1 129 ? -0.887 16.929 -20.834 1.00 41.50 129 GLY A C 1
ATOM 1093 O O . GLY A 1 129 ? -1.128 18.122 -20.704 1.00 41.50 129 GLY A O 1
ATOM 1094 N N . GLU A 1 130 ? -1.514 16.011 -20.099 1.00 38.75 130 GLU A N 1
ATOM 1095 C CA . GLU A 1 130 ? -2.583 16.416 -19.171 1.00 38.75 130 GLU A CA 1
ATOM 1096 C C . GLU A 1 130 ? -2.366 15.832 -17.776 1.00 38.75 130 GLU A C 1
ATOM 1098 O O . GLU A 1 130 ? -2.390 14.621 -17.605 1.00 38.75 130 GLU A O 1
ATOM 1103 N N . GLU A 1 131 ? -2.071 16.759 -16.855 1.00 41.62 131 GLU A N 1
ATOM 1104 C CA . GLU A 1 131 ? -2.180 16.778 -15.389 1.00 41.62 131 GLU A CA 1
ATOM 1105 C C . GLU A 1 131 ? -1.985 15.474 -14.593 1.00 41.62 131 GLU A C 1
ATOM 1107 O O . GLU A 1 131 ? -2.470 14.401 -14.920 1.00 41.62 131 GLU A O 1
ATOM 1112 N N . TYR A 1 132 ? -1.287 15.587 -13.461 1.00 40.75 132 TYR A N 1
ATOM 1113 C CA . TYR A 1 132 ? -1.150 14.538 -12.450 1.00 40.75 132 TYR A CA 1
ATOM 1114 C C . TYR A 1 132 ? -2.532 14.100 -11.939 1.00 40.75 132 TYR A C 1
ATOM 1116 O O . TYR A 1 132 ? -3.042 14.618 -10.946 1.00 40.75 132 TYR A O 1
ATOM 1124 N N . PHE A 1 133 ? -3.169 13.158 -12.628 1.00 44.94 133 PHE A N 1
ATOM 1125 C CA . PHE A 1 133 ? -4.439 12.618 -12.187 1.00 44.94 133 PHE A CA 1
ATOM 1126 C C . PHE A 1 133 ? -4.165 11.612 -11.071 1.00 44.94 133 PHE A C 1
ATOM 1128 O O . PHE A 1 133 ? -3.628 10.527 -11.285 1.00 44.94 133 PHE A O 1
ATOM 1135 N N . HIS A 1 134 ? -4.566 11.987 -9.861 1.00 44.28 134 HIS A N 1
ATOM 1136 C CA . HIS A 1 134 ? -4.786 11.078 -8.744 1.00 44.28 134 HIS A CA 1
ATOM 1137 C C . HIS A 1 134 ? -5.930 10.123 -9.119 1.00 44.28 134 HIS A C 1
ATOM 1139 O O . HIS A 1 134 ? -7.102 10.365 -8.817 1.00 44.28 134 HIS A O 1
ATOM 1145 N N . VAL A 1 135 ? -5.624 9.069 -9.877 1.00 47.59 135 VAL A N 1
ATOM 1146 C CA . VAL A 1 135 ? -6.643 8.173 -10.426 1.00 47.59 135 VAL A CA 1
ATOM 1147 C C . VAL A 1 135 ? -7.013 7.117 -9.384 1.00 47.59 135 VAL A C 1
ATOM 1149 O O . VAL A 1 135 ? -6.475 6.012 -9.333 1.00 47.59 135 VAL A O 1
ATOM 1152 N N . SER A 1 136 ? -8.030 7.427 -8.584 1.00 43.19 136 SER A N 1
ATOM 1153 C CA . SER A 1 136 ? -8.884 6.391 -8.000 1.00 43.19 136 SER A CA 1
ATOM 1154 C C . SER A 1 136 ? -9.813 5.846 -9.093 1.00 43.19 136 SER A C 1
ATOM 1156 O O . SER A 1 136 ? -10.983 6.200 -9.187 1.00 43.19 136 SER A O 1
ATOM 1158 N N . ALA A 1 137 ? -9.290 5.003 -9.987 1.00 43.31 137 ALA A N 1
ATOM 1159 C CA . ALA A 1 137 ? -10.127 4.312 -10.967 1.00 43.31 137 ALA A CA 1
ATOM 1160 C C . ALA A 1 137 ? -10.516 2.926 -10.458 1.00 43.31 137 ALA A C 1
ATOM 1162 O O . ALA A 1 137 ? -9.682 2.043 -10.252 1.00 43.31 137 ALA A O 1
ATOM 1163 N N . SER A 1 138 ? -11.824 2.691 -10.378 1.00 44.03 138 SER A N 1
ATOM 1164 C CA . SER A 1 138 ? -12.362 1.340 -10.486 1.00 44.03 138 SER A CA 1
ATOM 1165 C C . SER A 1 138 ? -11.854 0.728 -11.797 1.00 44.03 138 SER A C 1
ATOM 1167 O O . SER A 1 138 ? -12.019 1.337 -12.854 1.00 44.03 138 SER A O 1
ATOM 1169 N N . LEU A 1 139 ? -11.321 -0.501 -11.762 1.00 44.38 139 LEU A N 1
ATOM 1170 C CA . LEU A 1 139 ? -10.855 -1.264 -12.939 1.00 44.38 139 LEU A CA 1
ATOM 1171 C C . LEU A 1 139 ? -11.981 -1.545 -13.972 1.00 44.38 139 LEU A C 1
ATOM 1173 O O . LEU A 1 139 ? -11.800 -2.290 -14.930 1.00 44.38 139 LEU A O 1
ATOM 1177 N N . GLN A 1 140 ? -13.164 -0.951 -13.787 1.00 41.62 140 GLN A N 1
ATOM 1178 C CA . GLN A 1 140 ? -14.281 -0.977 -14.720 1.00 41.62 140 GLN A CA 1
ATOM 1179 C C . GLN A 1 140 ? -15.146 0.303 -14.717 1.00 41.62 140 GLN A C 1
ATOM 1181 O O . GLN A 1 140 ? -16.324 0.228 -15.055 1.00 41.62 140 GLN A O 1
ATOM 1186 N N . GLY A 1 141 ? -14.587 1.461 -14.344 1.00 36.53 141 GLY A N 1
ATOM 1187 C CA . GLY A 1 141 ? -15.155 2.763 -14.723 1.00 36.53 141 GLY A CA 1
ATOM 1188 C C . GLY A 1 141 ? -16.439 3.226 -14.025 1.00 36.53 141 GLY A C 1
ATOM 1189 O O . GLY A 1 141 ? -17.159 4.014 -14.620 1.00 36.53 141 GLY A O 1
ATOM 1190 N N . ASN A 1 142 ? -16.726 2.802 -12.791 1.00 29.89 142 ASN A N 1
ATOM 1191 C CA . ASN A 1 142 ? -17.786 3.448 -12.003 1.00 29.89 142 ASN A CA 1
ATOM 1192 C C . ASN A 1 142 ? -17.199 4.081 -10.740 1.00 29.89 142 ASN A C 1
ATOM 1194 O O . ASN A 1 142 ? -16.707 3.355 -9.869 1.00 29.89 142 ASN A O 1
ATOM 1198 N N . THR A 1 143 ? -17.262 5.411 -10.691 1.00 40.16 143 THR A N 1
ATOM 1199 C CA . THR A 1 143 ? -17.410 6.215 -9.473 1.00 40.16 143 THR A CA 1
ATOM 1200 C C . THR A 1 143 ? -18.847 6.167 -8.969 1.00 40.16 143 THR A C 1
ATOM 1202 O O . THR A 1 143 ? -19.766 5.967 -9.798 1.00 40.16 143 THR A O 1
#

Sequence (143 aa):
MISKTKLFSLRFDVHEEFTVKEILDSFNQVEISEVLVCDGLLLCVTVTRDEYSQRPMPWNPYLGQTRWIQTRRSYDRSDVYALGYDKRTNRNHKILMYCYGYKEDECEIYDVKSDSWRTLDVKLHWGWGEEYFHVSASLQGNT

InterPro domains:
  IPR006527 F-box associated beta-propeller, type 1 [PF07734] (2-143)
  IPR017451 F-box associated beta-propeller domain [TIGR01640] (37-127)

Secondary structure (DSSP, 8-state):
-PPP-EEEEEEE-TTS-EEEEEEEE-SSSEEEEEEEEETTEEEEEEEETTT--EEEEEEETTTTEE-PPPPSS-B-TT-EEEEEEETTTTSEEEEEEEE--SS--EEEEEETTTTEEEEE-------TTS--------TT---

Organism: Brassica cretica (NCBI:txid69181)